Protein AF-A0A257QSC1-F1 (afdb_monomer_lite)

Sequence (100 aa):
MALDQHTVSVPTGAQPANTDRTTIGNLADLANLSGAAGVTVTTAVAMADLPAHYSVHVNPGQGCAVFVDGKTNAGFNVHLVPLTSALSIAAGTFDVTVVA

Foldseek 3Di:
DDDPDDDDDDDAPDDPPDPPDKDKDKDWFAKWDKFDQQDKTKDWDFDAQDDPDKDKDKFLVDPFDWDWAPDDNGTTMIITGHPHSRDIGHITGMMMMMMD

Structure (mmCIF, N/CA/C/O backbone):
data_AF-A0A257QSC1-F1
#
_entry.id   AF-A0A257QSC1-F1
#
loop_
_atom_site.group_PDB
_atom_site.id
_atom_site.type_symbol
_atom_site.label_atom_id
_atom_site.label_alt_id
_atom_site.label_comp_id
_atom_site.label_asym_id
_atom_site.label_entity_id
_atom_site.label_seq_id
_atom_site.pdbx_PDB_ins_code
_atom_site.Cartn_x
_atom_site.Cartn_y
_atom_site.Cartn_z
_atom_site.occupancy
_atom_site.B_iso_or_equiv
_atom_site.auth_seq_id
_atom_site.auth_comp_id
_atom_site.auth_asym_id
_atom_site.auth_atom_id
_atom_site.pdbx_PDB_model_num
ATOM 1 N N . MET A 1 1 ? 18.356 -18.177 6.914 1.00 41.53 1 MET A N 1
ATOM 2 C CA . MET A 1 1 ? 17.962 -17.665 8.246 1.00 41.53 1 MET A CA 1
ATOM 3 C C . MET A 1 1 ? 16.452 -17.791 8.332 1.00 41.53 1 MET A C 1
ATOM 5 O O . MET A 1 1 ? 15.805 -17.455 7.350 1.00 41.53 1 MET A O 1
ATOM 9 N N . ALA A 1 2 ? 15.910 -18.350 9.413 1.00 49.16 2 ALA A N 1
ATOM 10 C CA . ALA A 1 2 ? 14.463 -18.430 9.600 1.00 49.16 2 ALA A CA 1
ATOM 11 C C . ALA A 1 2 ? 13.968 -17.101 10.185 1.00 49.16 2 ALA A C 1
ATOM 13 O O . ALA A 1 2 ? 14.565 -16.601 11.138 1.00 49.16 2 ALA A O 1
ATOM 14 N N . LEU A 1 3 ? 12.935 -16.518 9.579 1.00 51.50 3 LEU A N 1
ATOM 15 C CA . LEU A 1 3 ? 12.249 -15.350 10.119 1.00 51.50 3 LEU A CA 1
ATOM 16 C C . LEU A 1 3 ? 11.348 -15.829 11.260 1.00 51.50 3 LEU A C 1
ATOM 18 O O . LEU A 1 3 ? 10.467 -16.655 11.033 1.00 51.50 3 LEU A O 1
ATOM 22 N N . ASP A 1 4 ? 11.582 -15.340 12.475 1.00 53.50 4 ASP A N 1
ATOM 23 C CA . ASP A 1 4 ? 10.627 -15.511 13.567 1.00 53.50 4 ASP A CA 1
ATOM 24 C C . ASP A 1 4 ? 9.476 -14.520 13.347 1.00 53.50 4 ASP A C 1
ATOM 26 O O . ASP A 1 4 ? 9.669 -13.304 13.414 1.00 53.50 4 ASP A O 1
ATOM 30 N N . GLN A 1 5 ? 8.300 -15.037 12.989 1.00 58.34 5 GLN A N 1
ATOM 31 C CA . GLN A 1 5 ? 7.119 -14.242 12.668 1.00 58.34 5 GLN A CA 1
ATOM 32 C C . GLN A 1 5 ? 6.063 -14.447 13.753 1.00 58.34 5 GLN A C 1
ATOM 34 O O . GLN A 1 5 ? 5.454 -15.509 13.858 1.00 58.34 5 GLN A O 1
ATOM 39 N N . HIS A 1 6 ? 5.822 -13.404 14.544 1.00 63.19 6 HIS A N 1
ATOM 40 C CA . HIS A 1 6 ? 4.732 -13.357 15.513 1.00 63.19 6 HIS A CA 1
ATOM 41 C C . HIS A 1 6 ? 3.585 -12.515 14.946 1.00 63.19 6 HIS A C 1
ATOM 43 O O . HIS A 1 6 ? 3.743 -11.320 14.701 1.00 63.19 6 HIS A O 1
ATOM 49 N N . THR A 1 7 ? 2.420 -13.129 14.734 1.00 60.16 7 THR A N 1
ATOM 50 C CA . THR A 1 7 ? 1.210 -12.437 14.268 1.00 60.16 7 THR A CA 1
ATOM 51 C C . THR A 1 7 ? 0.253 -12.208 15.430 1.00 60.16 7 THR A C 1
ATOM 53 O O . THR A 1 7 ? -0.159 -13.163 16.088 1.00 60.16 7 THR A O 1
ATOM 56 N N . VAL A 1 8 ? -0.145 -10.958 15.659 1.00 69.94 8 VAL A N 1
ATOM 57 C CA . VAL A 1 8 ? -1.212 -10.598 16.601 1.00 69.94 8 VAL A CA 1
ATOM 58 C C . VAL A 1 8 ? -2.444 -10.239 15.780 1.00 69.94 8 VAL A C 1
ATOM 60 O O . VAL A 1 8 ? -2.367 -9.385 14.902 1.00 69.94 8 VAL A O 1
ATOM 63 N N . SER A 1 9 ? -3.570 -10.901 16.042 1.00 70.06 9 SER A N 1
ATOM 64 C CA . SER A 1 9 ? -4.858 -10.550 15.440 1.00 70.06 9 SER A CA 1
ATOM 65 C C . SER A 1 9 ? -5.784 -10.006 16.516 1.00 70.06 9 SER A C 1
ATOM 67 O O . SER A 1 9 ? -5.816 -10.505 17.642 1.00 70.06 9 SER A O 1
ATOM 69 N N . VAL A 1 10 ? -6.513 -8.951 16.170 1.00 68.31 10 VAL A N 1
ATOM 70 C CA . VAL A 1 10 ? -7.505 -8.326 17.039 1.00 68.31 10 VAL A CA 1
ATOM 71 C C . VAL A 1 10 ? -8.863 -8.478 16.350 1.00 68.31 10 VAL A C 1
ATOM 73 O O . VAL A 1 10 ? -8.928 -8.292 15.133 1.00 68.31 10 VAL A O 1
ATOM 76 N N . PRO A 1 11 ? -9.939 -8.845 17.069 1.00 72.19 11 PRO A N 1
ATOM 77 C CA . PRO A 1 11 ? -11.264 -8.944 16.472 1.00 72.19 11 PRO A CA 1
ATOM 78 C C . PRO A 1 11 ? -11.693 -7.633 15.813 1.00 72.19 11 PRO A C 1
ATOM 80 O O . PRO A 1 11 ? -11.426 -6.546 16.329 1.00 72.19 11 PRO A O 1
ATOM 83 N N . THR A 1 12 ? -12.415 -7.742 14.703 1.00 65.44 12 THR A N 1
ATOM 84 C CA . THR A 1 12 ? -13.039 -6.605 14.030 1.00 65.44 12 THR A CA 1
ATOM 85 C C . THR A 1 12 ? -13.884 -5.785 15.009 1.00 65.44 12 THR A C 1
ATOM 87 O O . THR A 1 12 ? -14.694 -6.337 15.754 1.00 65.44 12 THR A O 1
ATOM 90 N N . GLY A 1 13 ? -13.682 -4.465 15.025 1.00 64.19 13 GLY A N 1
ATOM 91 C CA . GLY A 1 13 ? -14.396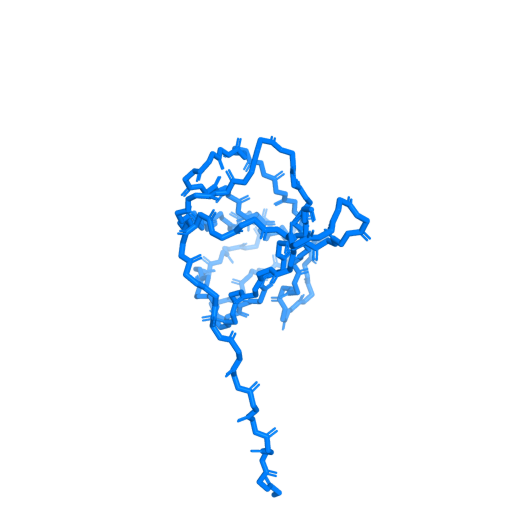 -3.543 15.914 1.00 64.19 13 GLY A CA 1
ATOM 92 C C . GLY A 1 13 ? -13.828 -3.430 17.332 1.00 64.19 13 GLY A C 1
ATOM 93 O O . GLY A 1 13 ? -14.324 -2.611 18.110 1.00 64.19 13 GLY A O 1
ATOM 94 N N . ALA A 1 14 ? -12.781 -4.188 17.675 1.00 65.19 14 ALA A N 1
ATOM 95 C CA . ALA A 1 14 ? -12.082 -4.004 18.938 1.00 65.19 14 ALA A CA 1
ATOM 96 C C . ALA A 1 14 ? -11.553 -2.572 19.050 1.00 65.19 14 ALA A C 1
ATOM 98 O O . ALA A 1 14 ? -10.830 -2.080 18.184 1.00 65.19 14 ALA A O 1
ATOM 99 N N . GLN A 1 15 ? -11.938 -1.910 20.133 1.00 65.81 15 GLN A N 1
ATOM 100 C CA . GLN A 1 15 ? -11.472 -0.570 20.436 1.00 65.81 15 GLN A CA 1
ATOM 101 C C . GLN A 1 15 ? -10.208 -0.655 21.291 1.00 65.81 15 GLN A C 1
ATOM 103 O O . GLN A 1 15 ? -10.078 -1.581 22.103 1.00 65.81 15 GLN A O 1
ATOM 108 N N . PRO A 1 16 ? -9.285 0.306 21.157 1.00 66.12 16 PRO A N 1
ATOM 109 C CA . PRO A 1 16 ? -8.188 0.429 22.096 1.00 66.12 16 PRO A CA 1
ATOM 110 C C . PRO A 1 16 ? -8.731 0.513 23.526 1.00 66.12 16 PRO A C 1
ATOM 112 O O . PRO A 1 16 ? -9.636 1.294 23.810 1.00 66.12 16 PRO A O 1
ATOM 115 N N . ALA A 1 17 ? -8.166 -0.281 24.440 1.00 67.69 17 ALA A N 1
ATOM 116 C CA . ALA A 1 17 ? -8.552 -0.239 25.853 1.00 67.69 17 ALA A CA 1
ATOM 117 C C . ALA A 1 17 ? -8.303 1.145 26.482 1.00 67.69 17 ALA A C 1
ATOM 119 O O . ALA A 1 17 ? -8.978 1.520 27.438 1.00 67.69 17 ALA A O 1
ATOM 120 N N . ASN A 1 18 ? -7.365 1.908 25.907 1.00 69.56 18 ASN A N 1
ATOM 121 C CA . ASN A 1 18 ? -7.041 3.270 26.299 1.00 69.56 18 ASN A CA 1
ATOM 122 C C . ASN A 1 18 ? -7.068 4.194 25.076 1.00 69.56 18 ASN A C 1
ATOM 124 O O . ASN A 1 18 ? -6.546 3.849 24.016 1.00 69.56 18 ASN A O 1
ATOM 128 N N . THR A 1 19 ? -7.600 5.401 25.254 1.00 62.38 19 THR A N 1
ATOM 129 C CA . THR A 1 19 ? -7.776 6.420 24.204 1.00 62.38 19 THR A CA 1
ATOM 130 C C . THR A 1 19 ? -6.458 6.989 23.649 1.00 62.38 19 THR A C 1
ATOM 132 O O . THR A 1 19 ? -6.471 7.693 22.648 1.00 62.38 19 THR A O 1
ATOM 135 N N . ASP A 1 20 ? -5.313 6.704 24.279 1.00 67.75 20 ASP A N 1
ATOM 136 C CA . ASP A 1 20 ? -3.974 7.173 23.884 1.00 67.75 20 ASP A CA 1
ATOM 137 C C . ASP A 1 20 ? -3.213 6.176 22.985 1.00 67.75 20 ASP A C 1
ATOM 139 O O . ASP A 1 20 ? -1.993 6.272 22.820 1.00 67.75 20 ASP A O 1
ATOM 143 N N . ARG A 1 21 ? -3.899 5.166 22.442 1.00 67.81 21 ARG A N 1
ATOM 144 C CA . ARG A 1 21 ? -3.294 4.097 21.639 1.00 67.81 21 ARG A CA 1
ATOM 145 C C . ARG A 1 21 ? -3.760 4.176 20.190 1.00 67.81 21 ARG A C 1
ATOM 147 O O . ARG A 1 21 ? -4.955 4.222 19.924 1.00 67.81 21 ARG A O 1
ATOM 154 N N . THR A 1 22 ? -2.795 4.143 19.273 1.00 70.00 22 THR A N 1
ATOM 155 C CA . THR A 1 22 ? -3.035 4.103 17.827 1.00 70.00 22 THR A CA 1
ATOM 156 C C . THR A 1 22 ? -3.267 2.669 17.357 1.00 70.00 22 THR A C 1
ATOM 158 O O . THR A 1 22 ? -2.623 1.732 17.837 1.00 70.00 22 THR A O 1
ATOM 161 N N . THR A 1 23 ? -4.164 2.508 16.392 1.00 75.12 23 THR A N 1
ATOM 162 C CA . THR A 1 23 ? -4.410 1.243 15.701 1.00 75.12 23 THR A CA 1
ATOM 163 C C . THR A 1 23 ? -3.532 1.171 14.459 1.00 75.12 23 THR A C 1
ATOM 165 O O . THR A 1 23 ? -3.544 2.089 13.640 1.00 75.12 23 THR A O 1
ATOM 168 N N . ILE A 1 24 ? -2.779 0.078 14.309 1.00 81.88 24 ILE A N 1
ATOM 169 C CA . ILE A 1 24 ? -1.924 -0.170 13.143 1.00 81.88 24 ILE A CA 1
ATOM 170 C C . ILE A 1 24 ? -2.393 -1.451 12.459 1.00 81.88 24 ILE A C 1
ATOM 172 O O . ILE A 1 24 ? -2.389 -2.519 13.068 1.00 81.88 24 ILE A O 1
ATOM 176 N N . GLY A 1 25 ? -2.782 -1.342 11.192 1.00 83.12 25 GLY A N 1
ATOM 177 C CA . GLY A 1 25 ? -3.065 -2.476 10.315 1.00 83.12 25 GLY A CA 1
ATOM 178 C C . GLY A 1 25 ? -2.010 -2.566 9.221 1.00 83.12 25 GLY A C 1
ATOM 179 O O . GLY A 1 25 ? -1.611 -1.537 8.685 1.00 83.12 25 GLY A O 1
ATOM 180 N N . ASN A 1 26 ? -1.564 -3.772 8.871 1.00 87.19 26 ASN A N 1
ATOM 181 C CA . ASN A 1 26 ? -0.620 -3.973 7.774 1.00 87.19 26 ASN A CA 1
ATOM 182 C C . ASN A 1 26 ? -1.155 -5.002 6.776 1.00 87.19 26 ASN A C 1
ATOM 184 O O . ASN A 1 26 ? -1.493 -6.119 7.164 1.00 87.19 26 ASN A O 1
ATOM 188 N N . LEU A 1 27 ? -1.199 -4.627 5.500 1.00 89.31 27 LEU A N 1
ATOM 189 C CA . LEU A 1 27 ? -1.401 -5.525 4.371 1.00 89.31 27 LEU A CA 1
ATOM 190 C C . LEU A 1 27 ? -0.061 -5.667 3.668 1.00 89.31 27 LEU A C 1
ATOM 192 O O . LEU A 1 27 ? 0.415 -4.718 3.051 1.00 89.31 27 LEU A O 1
ATOM 196 N N . ALA A 1 28 ? 0.542 -6.841 3.798 1.00 90.75 28 ALA A N 1
ATOM 197 C CA . ALA A 1 28 ? 1.759 -7.175 3.078 1.00 90.75 28 ALA A CA 1
ATOM 198 C C . ALA A 1 28 ? 1.428 -7.813 1.725 1.00 90.75 28 ALA A C 1
ATOM 200 O O . ALA A 1 28 ? 0.362 -8.414 1.563 1.00 90.75 28 ALA A O 1
ATOM 201 N N . ASP A 1 29 ? 2.368 -7.708 0.791 1.00 92.06 29 ASP A N 1
ATOM 202 C CA . ASP A 1 29 ? 2.362 -8.430 -0.482 1.00 92.06 29 ASP A CA 1
ATOM 203 C C . ASP A 1 29 ? 1.116 -8.190 -1.364 1.00 92.06 29 ASP A C 1
ATOM 205 O O . ASP A 1 29 ? 0.633 -9.089 -2.061 1.00 92.06 29 ASP A O 1
ATOM 209 N N . LEU A 1 30 ? 0.581 -6.964 -1.377 1.00 93.19 30 LEU A N 1
ATOM 210 C CA . LEU A 1 30 ? -0.562 -6.625 -2.221 1.00 93.19 30 LEU A CA 1
ATOM 211 C C . LEU A 1 30 ? -0.131 -6.523 -3.687 1.00 93.19 30 LEU A C 1
ATOM 213 O O . LEU A 1 30 ? 0.736 -5.724 -4.035 1.00 93.19 30 LEU A O 1
ATOM 217 N N . ALA A 1 31 ? -0.744 -7.322 -4.558 1.00 94.31 31 ALA A N 1
ATOM 218 C CA . ALA A 1 31 ? -0.378 -7.364 -5.968 1.00 94.31 31 ALA A CA 1
ATOM 219 C C . ALA A 1 31 ? -0.753 -6.068 -6.710 1.00 94.31 31 ALA A C 1
ATOM 221 O O . ALA A 1 31 ? -1.893 -5.608 -6.626 1.00 94.31 31 ALA A O 1
ATOM 222 N N . ASN A 1 32 ? 0.176 -5.527 -7.504 1.00 94.38 32 ASN A N 1
ATOM 223 C CA . ASN A 1 32 ? -0.095 -4.443 -8.451 1.00 94.38 32 ASN A CA 1
ATOM 224 C C . ASN A 1 32 ? -0.014 -4.919 -9.906 1.00 94.38 32 ASN A C 1
ATOM 226 O O . ASN A 1 32 ? 0.744 -5.823 -10.261 1.00 94.38 32 ASN A O 1
ATOM 230 N N . LEU A 1 33 ? -0.760 -4.239 -10.777 1.00 93.06 33 LEU A N 1
ATOM 231 C CA . LEU A 1 33 ? -0.651 -4.421 -12.223 1.00 93.06 33 LEU 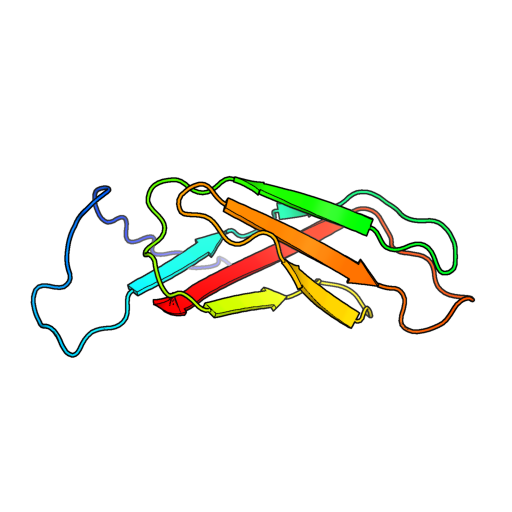A CA 1
ATOM 232 C C . LEU A 1 33 ? 0.632 -3.772 -12.769 1.00 93.06 33 LEU A C 1
ATOM 234 O O . LEU A 1 33 ? 1.225 -2.892 -12.144 1.00 93.06 33 LEU A O 1
ATOM 238 N N . SER A 1 34 ? 1.041 -4.172 -13.970 1.00 94.19 34 SER A N 1
ATOM 239 C CA . SER A 1 34 ? 2.062 -3.452 -14.735 1.00 94.19 34 SER A CA 1
ATOM 240 C C . SER A 1 34 ? 1.462 -2.242 -15.456 1.00 94.19 34 SER A C 1
ATOM 242 O O . SER A 1 34 ? 0.354 -2.331 -15.986 1.00 94.19 34 SER A O 1
ATOM 244 N N . GLY A 1 35 ? 2.220 -1.152 -15.556 1.00 93.94 35 GLY A N 1
ATOM 245 C CA . GLY A 1 35 ? 1.865 0.054 -16.307 1.00 93.94 35 GLY A CA 1
ATOM 246 C C . GLY A 1 35 ? 2.910 0.379 -17.371 1.00 93.94 35 GLY A C 1
ATOM 247 O O . GLY A 1 35 ? 4.104 0.189 -17.148 1.00 93.94 35 GLY A O 1
ATOM 248 N N . ALA A 1 36 ? 2.472 0.877 -18.529 1.00 94.12 36 ALA A N 1
ATOM 249 C CA . ALA A 1 36 ? 3.375 1.353 -19.578 1.00 94.12 36 ALA A CA 1
ATOM 250 C C . ALA A 1 36 ? 4.143 2.621 -19.143 1.00 94.12 36 ALA A C 1
ATOM 252 O O . ALA A 1 36 ? 3.909 3.178 -18.070 1.00 94.12 36 ALA A O 1
ATOM 253 N N . ALA A 1 37 ? 5.075 3.082 -19.980 1.00 94.69 37 ALA A N 1
ATOM 254 C CA . ALA A 1 37 ? 5.901 4.246 -19.671 1.00 94.69 37 ALA A CA 1
ATOM 255 C C . ALA A 1 37 ? 5.045 5.501 -19.397 1.00 94.69 37 ALA A C 1
ATOM 257 O O . ALA A 1 37 ? 4.191 5.863 -20.207 1.00 94.69 37 ALA A O 1
ATOM 258 N N . GLY A 1 38 ? 5.247 6.130 -18.236 1.00 93.00 38 GLY A N 1
ATOM 259 C CA . GLY A 1 38 ? 4.484 7.304 -17.796 1.00 93.00 38 GLY A CA 1
ATOM 260 C C . GLY A 1 38 ? 3.030 7.035 -17.390 1.00 93.00 38 GLY A C 1
ATOM 261 O O . GLY A 1 38 ? 2.305 7.985 -17.101 1.00 93.00 38 GLY A O 1
ATOM 262 N N . VAL A 1 39 ? 2.590 5.774 -17.354 1.00 95.75 39 VAL A N 1
ATOM 263 C CA . VAL A 1 39 ? 1.218 5.405 -16.985 1.00 95.75 39 VAL A CA 1
ATOM 264 C C . VAL A 1 39 ? 1.142 5.056 -15.502 1.00 95.75 39 VAL A C 1
ATOM 266 O O . VAL A 1 39 ? 1.852 4.174 -15.021 1.00 95.75 39 VAL A O 1
ATOM 269 N N . THR A 1 40 ? 0.241 5.730 -14.790 1.00 95.62 40 THR A N 1
ATOM 270 C CA . THR A 1 40 ? -0.094 5.420 -13.397 1.00 95.62 40 THR A CA 1
ATOM 271 C C . THR A 1 40 ? -0.821 4.085 -13.297 1.00 95.62 40 THR A C 1
ATOM 273 O O . THR A 1 40 ? -1.767 3.826 -14.041 1.00 95.62 40 THR A O 1
ATOM 276 N N . VAL A 1 41 ? -0.416 3.260 -12.335 1.00 96.19 41 VAL A N 1
ATOM 277 C CA . VAL A 1 41 ? -1.122 2.029 -11.971 1.00 96.19 41 VAL A CA 1
ATOM 278 C C . VAL A 1 41 ? -1.960 2.283 -10.729 1.00 96.19 41 VAL A C 1
ATOM 280 O O . VAL A 1 41 ? -1.422 2.621 -9.677 1.00 96.19 41 VAL A O 1
ATOM 283 N N . THR A 1 42 ? -3.268 2.070 -10.835 1.00 96.69 42 THR A N 1
ATOM 284 C CA . THR A 1 42 ? -4.198 2.167 -9.706 1.00 96.69 42 THR A CA 1
ATOM 285 C C . THR A 1 42 ? -4.575 0.775 -9.219 1.00 96.69 42 THR A C 1
ATOM 287 O O . THR A 1 42 ? -5.023 -0.061 -10.002 1.00 96.69 42 THR A O 1
ATOM 290 N N . THR A 1 43 ? -4.429 0.541 -7.917 1.00 96.06 43 THR A N 1
ATOM 291 C CA . THR A 1 43 ? -4.849 -0.693 -7.246 1.00 96.06 43 THR A CA 1
ATOM 292 C C . THR A 1 43 ? -5.883 -0.349 -6.181 1.00 96.06 43 THR A C 1
ATOM 294 O O . THR A 1 43 ? -5.602 0.434 -5.272 1.00 96.06 43 THR A O 1
ATOM 297 N N . ALA A 1 44 ? -7.083 -0.919 -6.297 1.00 95.19 44 ALA A N 1
ATOM 298 C CA . ALA A 1 44 ? -8.113 -0.795 -5.273 1.00 95.19 44 ALA A CA 1
ATOM 299 C C . ALA A 1 44 ? -7.774 -1.717 -4.095 1.00 95.19 44 ALA A C 1
ATOM 301 O O . ALA A 1 44 ? -7.613 -2.925 -4.269 1.00 95.19 44 ALA A O 1
ATOM 302 N N . VAL A 1 45 ? -7.666 -1.143 -2.899 1.00 94.19 45 VAL A N 1
ATOM 303 C CA . VAL A 1 45 ? -7.356 -1.862 -1.664 1.00 94.19 45 VAL A CA 1
ATOM 304 C C . VAL A 1 45 ? -8.635 -2.006 -0.857 1.00 94.19 45 VAL A C 1
ATOM 306 O O . VAL A 1 45 ? -9.190 -1.013 -0.387 1.00 94.19 45 VAL A O 1
ATOM 309 N N . ALA A 1 46 ? -9.103 -3.242 -0.696 1.00 91.38 46 ALA A N 1
ATOM 310 C CA . ALA A 1 46 ? -10.270 -3.550 0.120 1.00 91.38 46 ALA A CA 1
ATOM 311 C C . ALA A 1 46 ? -9.848 -3.841 1.567 1.00 91.38 46 ALA A C 1
ATOM 313 O O . ALA A 1 46 ? -9.024 -4.721 1.813 1.00 91.38 46 ALA A O 1
ATOM 314 N N . MET A 1 47 ? -10.435 -3.121 2.522 1.00 84.56 47 MET A N 1
ATOM 315 C CA . MET A 1 47 ? -10.259 -3.349 3.958 1.00 84.56 47 MET A CA 1
ATOM 316 C C . MET A 1 47 ? -11.583 -3.088 4.669 1.00 84.56 47 MET A C 1
ATOM 318 O O . MET A 1 47 ? -12.198 -2.052 4.450 1.00 84.56 47 MET A O 1
ATOM 322 N N . ALA A 1 48 ? -12.025 -4.006 5.522 1.00 80.00 48 ALA A N 1
ATOM 323 C CA . ALA A 1 48 ? -13.250 -3.811 6.289 1.00 80.00 48 ALA A CA 1
ATOM 324 C C . ALA A 1 48 ? -12.991 -2.963 7.545 1.00 80.00 48 ALA A C 1
ATOM 326 O O . ALA A 1 48 ? -11.927 -3.062 8.157 1.00 80.00 48 ALA A O 1
ATOM 327 N N . ASP A 1 49 ? -13.992 -2.166 7.923 1.00 82.00 49 ASP A N 1
ATOM 328 C CA . ASP A 1 49 ? -14.076 -1.473 9.214 1.00 82.00 49 ASP A CA 1
ATOM 329 C C . ASP A 1 49 ? -12.950 -0.465 9.484 1.00 82.00 49 ASP A C 1
ATOM 331 O O . ASP A 1 49 ? -12.498 -0.288 10.618 1.00 82.00 49 ASP A O 1
ATOM 335 N N . LEU A 1 50 ? -12.514 0.244 8.437 1.00 84.69 50 LEU A N 1
ATOM 336 C CA . LEU A 1 50 ? -11.578 1.351 8.599 1.00 84.69 50 LEU A CA 1
ATOM 337 C C . LEU A 1 50 ? -12.240 2.524 9.352 1.00 84.69 50 LEU A C 1
ATOM 339 O O . LEU A 1 50 ? -13.376 2.897 9.033 1.00 84.69 50 LEU A O 1
ATOM 343 N N . PRO A 1 51 ? -11.540 3.149 10.320 1.00 83.00 51 PRO A N 1
ATOM 344 C CA . PRO A 1 51 ? -12.027 4.342 11.010 1.00 83.00 51 PRO A CA 1
ATOM 345 C C . PRO A 1 51 ? -12.303 5.512 10.057 1.00 83.00 51 PRO A C 1
ATOM 347 O O . PRO A 1 51 ? -11.776 5.573 8.951 1.00 83.00 51 PRO A O 1
ATOM 350 N N . ALA A 1 52 ? -13.081 6.502 10.503 1.00 83.25 52 ALA A N 1
ATOM 351 C CA . ALA A 1 52 ? -13.378 7.691 9.694 1.00 83.25 52 ALA A CA 1
ATOM 352 C C . ALA A 1 52 ? -12.129 8.545 9.385 1.00 83.25 52 ALA A C 1
ATOM 354 O O . ALA A 1 52 ? -12.069 9.219 8.356 1.00 83.25 52 ALA A O 1
ATOM 355 N N . HIS A 1 53 ? -11.125 8.508 10.264 1.00 85.69 53 HIS A N 1
ATOM 356 C CA . HIS A 1 53 ? -9.867 9.227 10.108 1.00 85.69 53 HIS A CA 1
ATOM 357 C C . HIS A 1 53 ? -8.705 8.248 10.220 1.00 85.69 53 HIS A C 1
ATOM 359 O O . HIS A 1 53 ? -8.490 7.657 11.271 1.00 85.69 53 HIS A O 1
ATOM 365 N N . TYR A 1 54 ? -7.965 8.080 9.125 1.00 88.56 54 TYR A N 1
ATOM 366 C CA . TYR A 1 54 ? -6.786 7.225 9.082 1.00 88.56 54 TYR A CA 1
ATOM 367 C C . TYR A 1 54 ? -5.769 7.725 8.057 1.00 88.56 54 TYR A C 1
ATOM 369 O O . TYR A 1 54 ? -6.086 8.321 7.013 1.00 88.56 54 TYR A O 1
ATOM 377 N N . SER A 1 55 ? -4.508 7.440 8.344 1.00 91.25 55 SER A N 1
ATOM 378 C CA . SER A 1 55 ? -3.395 7.622 7.425 1.00 91.25 55 SER A CA 1
ATOM 379 C C . SER A 1 55 ? -3.025 6.292 6.773 1.00 91.25 55 SER A C 1
ATOM 381 O O . SER A 1 55 ? -3.272 5.222 7.324 1.00 91.25 55 SER A O 1
ATOM 383 N N . VAL A 1 56 ? -2.496 6.372 5.554 1.00 94.38 56 VAL A N 1
ATOM 384 C CA . VAL A 1 56 ? -2.064 5.212 4.772 1.00 94.38 56 VAL A CA 1
ATOM 385 C C . VAL A 1 56 ? -0.621 5.467 4.388 1.00 94.38 56 VAL A C 1
ATOM 387 O O . VAL A 1 56 ? -0.322 6.487 3.767 1.00 94.38 56 VAL A O 1
ATOM 390 N N . HIS A 1 57 ? 0.257 4.560 4.782 1.00 94.69 57 HIS A N 1
ATOM 391 C CA . HIS A 1 57 ? 1.643 4.518 4.367 1.00 94.69 57 HIS A CA 1
ATOM 392 C C . HIS A 1 57 ? 1.810 3.363 3.385 1.00 94.69 57 HIS A C 1
ATOM 394 O O . HIS A 1 57 ? 1.314 2.268 3.633 1.00 94.69 57 HIS A O 1
ATOM 400 N N . VAL A 1 58 ? 2.476 3.614 2.263 1.00 95.81 58 VAL A N 1
ATOM 401 C CA . VAL A 1 58 ? 2.670 2.616 1.211 1.00 95.81 58 VAL A CA 1
ATOM 402 C C . VAL A 1 58 ? 4.159 2.443 0.979 1.00 95.81 58 VAL A C 1
ATOM 404 O O . VAL A 1 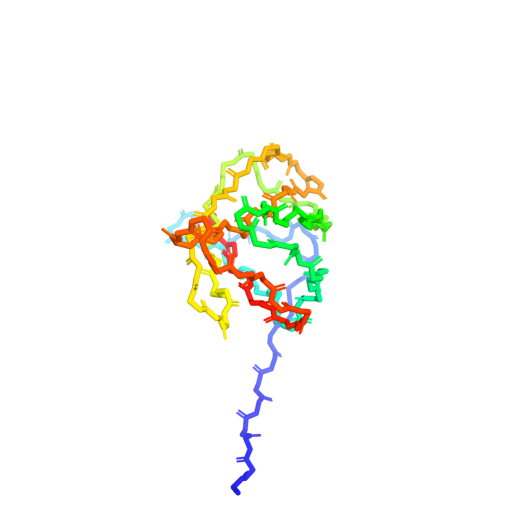58 ? 4.857 3.420 0.709 1.00 95.81 58 VAL A O 1
ATOM 407 N N . ASN A 1 59 ? 4.623 1.200 1.041 1.00 96.25 59 ASN A N 1
ATOM 408 C CA . ASN A 1 59 ? 5.938 0.811 0.565 1.00 96.25 59 ASN A CA 1
ATOM 409 C C . ASN A 1 59 ? 5.782 0.220 -0.845 1.00 96.25 59 ASN A C 1
ATOM 411 O O . ASN A 1 59 ? 5.351 -0.926 -0.965 1.00 96.25 59 ASN A O 1
ATOM 415 N N . PRO A 1 60 ? 6.108 0.965 -1.916 1.00 93.56 60 PRO A N 1
ATOM 416 C CA . PRO A 1 60 ? 5.830 0.530 -3.283 1.00 93.56 60 PRO A CA 1
ATOM 417 C C . PRO A 1 60 ? 6.676 -0.654 -3.767 1.00 93.56 60 PRO A C 1
ATOM 419 O O . PRO A 1 60 ? 6.411 -1.159 -4.855 1.00 93.56 60 PRO A O 1
ATOM 422 N N . GLY A 1 61 ? 7.742 -1.033 -3.049 1.00 91.75 61 GLY A N 1
ATOM 423 C CA . GLY A 1 61 ? 8.660 -2.103 -3.466 1.00 91.75 61 GLY A CA 1
ATOM 424 C C . GLY A 1 61 ? 9.479 -1.799 -4.734 1.00 91.75 61 GLY A C 1
ATOM 425 O O . GLY A 1 61 ? 10.311 -2.603 -5.145 1.00 91.75 61 GLY A O 1
ATOM 426 N N . GLN A 1 62 ? 9.274 -0.632 -5.351 1.00 92.44 62 GLN A N 1
ATOM 427 C CA . GLN A 1 62 ? 9.934 -0.182 -6.575 1.00 92.44 62 GLN A CA 1
ATOM 428 C C . GLN A 1 62 ? 10.067 1.348 -6.600 1.00 92.44 62 GLN A C 1
ATOM 430 O O . GLN A 1 62 ? 9.442 2.060 -5.815 1.00 92.44 62 GLN A O 1
ATOM 435 N N . GLY A 1 63 ? 10.888 1.869 -7.513 1.00 93.06 63 GLY A N 1
ATOM 436 C CA . GLY A 1 63 ? 11.092 3.309 -7.675 1.00 93.06 63 GLY A CA 1
ATOM 437 C C . GLY A 1 63 ? 9.913 4.001 -8.363 1.00 93.06 63 GLY A C 1
ATOM 438 O O . GLY A 1 63 ? 9.932 4.186 -9.578 1.00 93.06 63 GLY A O 1
ATOM 439 N N . CYS A 1 64 ? 8.907 4.414 -7.596 1.00 95.06 64 CYS A N 1
ATOM 440 C CA . CYS A 1 64 ? 7.765 5.196 -8.070 1.00 95.06 64 CYS A CA 1
ATOM 441 C C . CYS A 1 64 ? 7.319 6.222 -7.016 1.00 95.06 64 CYS A C 1
ATOM 443 O O . CYS A 1 64 ? 7.678 6.130 -5.842 1.00 95.06 64 CYS A O 1
ATOM 445 N N . ALA A 1 65 ? 6.556 7.227 -7.441 1.00 95.94 65 ALA A N 1
ATOM 446 C CA . ALA A 1 65 ? 5.814 8.079 -6.522 1.00 95.94 65 ALA A CA 1
ATOM 447 C C . ALA A 1 65 ? 4.483 7.403 -6.175 1.00 95.94 65 ALA A C 1
ATOM 449 O O . ALA A 1 65 ? 3.909 6.695 -7.005 1.00 95.94 65 ALA A O 1
ATOM 450 N N . VAL A 1 66 ? 3.981 7.635 -4.963 1.00 96.31 66 VAL A N 1
ATOM 451 C CA . VAL A 1 66 ? 2.731 7.032 -4.495 1.00 96.31 66 VAL A CA 1
ATOM 452 C C . VAL A 1 66 ? 1.782 8.099 -3.979 1.00 96.31 66 VAL A C 1
ATOM 454 O O . VAL A 1 66 ? 2.191 8.988 -3.232 1.00 96.31 66 VAL A O 1
ATOM 457 N N . PHE A 1 67 ? 0.505 7.985 -4.336 1.00 95.69 67 PHE A N 1
ATOM 458 C CA . PHE A 1 67 ? -0.563 8.735 -3.684 1.00 95.69 67 PHE A CA 1
ATOM 459 C C . PHE A 1 67 ? -1.786 7.851 -3.425 1.00 95.69 67 PHE A C 1
ATOM 461 O O . PHE A 1 67 ? -1.979 6.820 -4.070 1.00 95.69 67 PHE A O 1
ATOM 468 N N . VAL A 1 68 ? -2.595 8.249 -2.442 1.00 96.69 68 VAL A N 1
ATOM 469 C CA . VAL A 1 68 ? -3.776 7.507 -1.988 1.00 96.69 68 VAL A CA 1
ATOM 470 C C . VAL A 1 68 ? -4.995 8.415 -2.056 1.00 96.69 68 VAL A C 1
ATOM 472 O O . VAL A 1 68 ? -4.955 9.530 -1.536 1.00 96.69 68 VAL A O 1
ATOM 475 N N . ASP A 1 69 ? -6.080 7.929 -2.651 1.00 96.25 69 ASP A N 1
ATOM 476 C CA . ASP A 1 69 ? -7.365 8.628 -2.713 1.00 96.25 69 ASP A CA 1
ATOM 477 C C . ASP A 1 69 ? -8.543 7.694 -2.399 1.00 96.25 69 ASP A C 1
ATOM 479 O O . ASP A 1 69 ? -8.357 6.537 -2.011 1.00 96.25 69 ASP A O 1
ATOM 483 N N . GLY A 1 70 ? -9.767 8.224 -2.500 1.00 94.19 70 GLY A N 1
ATOM 484 C CA . GLY A 1 70 ? -10.981 7.419 -2.360 1.00 94.19 70 GLY A CA 1
ATOM 485 C C . GLY A 1 70 ? -11.111 6.735 -0.998 1.00 94.19 70 GLY A C 1
ATOM 486 O O . GLY A 1 70 ? -11.649 5.637 -0.921 1.00 94.19 70 GLY A O 1
ATOM 487 N N . LYS A 1 71 ? -10.581 7.354 0.065 1.00 94.25 71 LYS A N 1
ATOM 488 C CA . LYS A 1 71 ? -10.611 6.798 1.421 1.00 94.25 71 LYS A CA 1
ATOM 489 C C . LYS A 1 71 ? -12.045 6.659 1.925 1.00 94.25 71 LYS A C 1
ATOM 491 O O . LYS A 1 71 ? -12.771 7.645 2.027 1.00 94.25 71 LYS A O 1
ATOM 496 N N . THR A 1 72 ? -12.424 5.434 2.263 1.00 93.12 72 THR A N 1
ATOM 497 C CA . THR A 1 72 ? -13.724 5.056 2.822 1.00 93.12 72 THR A CA 1
ATOM 498 C C . THR A 1 72 ? -13.525 4.069 3.971 1.00 93.12 72 THR A C 1
ATOM 500 O O . THR A 1 72 ? -12.429 3.555 4.182 1.00 93.12 72 THR A O 1
ATOM 503 N N . ASN A 1 73 ? -14.600 3.742 4.688 1.00 88.62 73 ASN A N 1
ATOM 504 C CA . ASN A 1 73 ? -14.571 2.687 5.704 1.00 88.62 73 ASN A CA 1
ATOM 505 C C . ASN A 1 73 ? -14.324 1.274 5.126 1.00 88.62 73 ASN A C 1
ATOM 507 O O . ASN A 1 73 ? -14.054 0.353 5.891 1.00 88.62 73 ASN A O 1
ATOM 511 N N . ALA A 1 74 ? -14.440 1.104 3.804 1.00 90.12 74 ALA A N 1
ATOM 512 C CA . ALA A 1 74 ? -14.319 -0.175 3.104 1.00 90.12 74 ALA A CA 1
ATOM 513 C C . ALA A 1 74 ? -13.014 -0.311 2.296 1.00 90.12 74 ALA A C 1
ATOM 515 O O . ALA A 1 74 ? -12.760 -1.355 1.686 1.00 90.12 74 ALA A O 1
ATOM 516 N N . GLY A 1 75 ? -12.190 0.738 2.254 1.00 92.00 75 GLY A N 1
ATOM 517 C CA . GLY A 1 75 ? -10.967 0.728 1.466 1.00 92.00 75 GLY A CA 1
ATOM 518 C C . GLY A 1 75 ? -10.573 2.082 0.899 1.00 92.00 75 GLY A C 1
ATOM 519 O O . GLY A 1 75 ? -11.080 3.133 1.293 1.00 92.00 75 GLY A O 1
ATOM 520 N N . PHE A 1 76 ? -9.617 2.039 -0.018 1.00 95.75 76 PHE A N 1
ATOM 521 C CA . PHE A 1 76 ? -9.009 3.195 -0.675 1.00 95.75 76 PHE A CA 1
ATOM 522 C C . PHE A 1 76 ? -8.308 2.744 -1.959 1.00 95.75 76 PHE A C 1
ATOM 524 O O . PHE A 1 76 ? -8.100 1.548 -2.165 1.00 95.75 76 PHE A O 1
ATOM 531 N N . ASN A 1 77 ? -7.895 3.684 -2.809 1.00 97.00 77 ASN A N 1
ATOM 532 C CA . ASN A 1 77 ? -7.052 3.358 -3.959 1.00 97.00 77 ASN A CA 1
ATOM 533 C C . ASN A 1 77 ? -5.611 3.780 -3.705 1.00 97.00 77 ASN A C 1
ATOM 535 O O . ASN A 1 77 ? -5.351 4.873 -3.201 1.00 97.00 77 ASN A O 1
ATOM 539 N N . VAL A 1 78 ? -4.677 2.924 -4.108 1.00 97.12 78 VAL A N 1
ATOM 540 C CA . VAL A 1 78 ? -3.247 3.227 -4.156 1.00 97.12 78 VAL A CA 1
ATOM 541 C C . VAL A 1 78 ? -2.847 3.439 -5.605 1.00 97.12 78 VAL A C 1
ATOM 543 O O . VAL A 1 78 ? -3.125 2.602 -6.465 1.00 9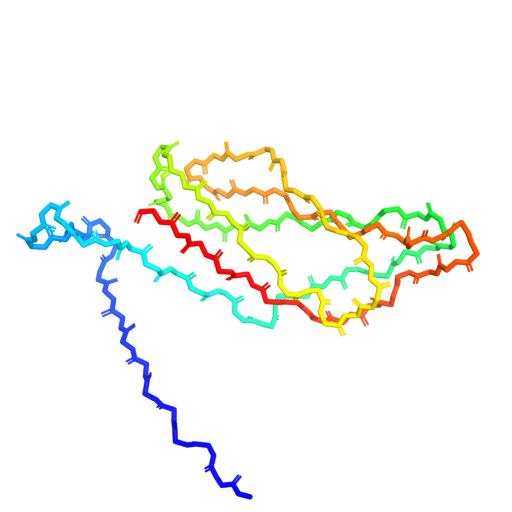7.12 78 VAL A O 1
ATOM 546 N N . HIS A 1 79 ? -2.170 4.550 -5.866 1.00 96.94 79 HIS A N 1
ATOM 547 C CA . HIS A 1 79 ? -1.691 4.918 -7.190 1.00 96.94 79 HIS A CA 1
ATOM 548 C C . HIS A 1 79 ? -0.170 4.897 -7.213 1.00 96.94 79 HIS A C 1
ATOM 550 O O . HIS A 1 79 ? 0.466 5.656 -6.486 1.00 96.94 79 HIS A O 1
ATOM 556 N N . LEU A 1 80 ? 0.404 4.046 -8.060 1.00 96.81 80 LEU A N 1
ATOM 557 C CA . LEU A 1 80 ? 1.838 3.978 -8.324 1.00 96.81 80 LEU A CA 1
ATOM 558 C C . LEU A 1 80 ? 2.133 4.759 -9.605 1.00 96.81 80 LEU A C 1
ATOM 560 O O . LEU A 1 80 ? 1.699 4.376 -10.692 1.00 96.81 80 LEU A O 1
ATOM 564 N N . VAL A 1 81 ? 2.862 5.863 -9.476 1.00 96.50 81 VAL A N 1
ATOM 565 C CA . VAL A 1 81 ? 3.160 6.794 -10.568 1.00 96.50 81 VAL A CA 1
ATOM 566 C C . VAL A 1 81 ? 4.639 6.688 -10.933 1.00 96.50 81 VAL A C 1
ATOM 568 O O . VAL A 1 81 ? 5.490 6.888 -10.060 1.00 96.50 81 VAL A O 1
ATOM 571 N N . PRO A 1 82 ? 4.993 6.414 -12.199 1.00 95.88 82 PRO A N 1
ATOM 572 C CA . P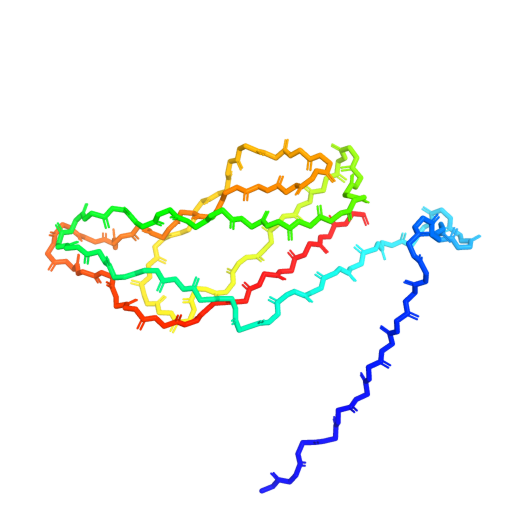RO A 1 82 ? 6.379 6.493 -12.641 1.00 95.88 82 PRO A CA 1
ATOM 573 C C . PRO A 1 82 ? 7.016 7.841 -12.291 1.00 95.88 82 PRO A C 1
ATOM 575 O O . PRO A 1 82 ? 6.414 8.891 -12.504 1.00 95.88 82 PRO A O 1
ATOM 578 N N . LEU A 1 83 ? 8.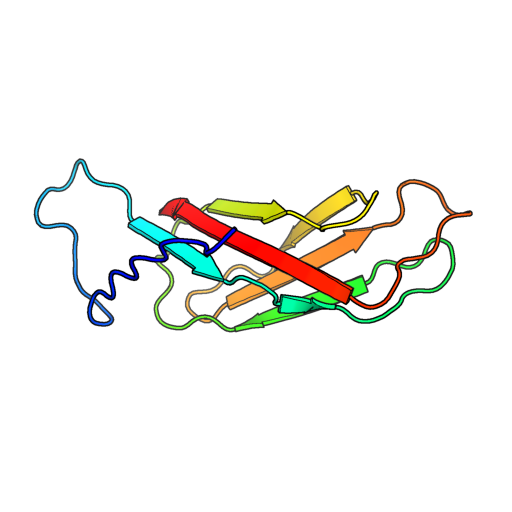257 7.828 -11.795 1.00 94.81 83 LEU A N 1
ATOM 579 C CA . LEU A 1 83 ? 8.971 9.069 -11.453 1.00 94.81 83 LEU A CA 1
ATOM 580 C C . LEU A 1 83 ? 9.241 9.952 -12.681 1.00 94.81 83 LEU A C 1
ATOM 582 O O . LEU A 1 83 ? 9.399 11.163 -12.557 1.00 94.81 83 LEU A O 1
ATOM 586 N N . THR A 1 84 ? 9.312 9.344 -13.866 1.00 93.56 84 THR A N 1
ATOM 587 C CA . THR A 1 84 ? 9.457 10.035 -15.149 1.00 93.56 84 THR A CA 1
ATOM 588 C C . THR A 1 84 ? 8.600 9.347 -16.209 1.00 93.56 84 THR A C 1
ATOM 590 O O . THR A 1 84 ? 8.268 8.168 -16.083 1.00 93.56 84 THR A O 1
ATOM 593 N N . SER A 1 85 ? 8.288 10.051 -17.297 1.00 91.94 85 SER A N 1
ATOM 594 C CA . SER A 1 85 ? 7.512 9.499 -18.417 1.00 91.94 85 SER A CA 1
ATOM 595 C C . SER A 1 85 ? 8.225 8.385 -19.192 1.00 91.94 85 SER A C 1
ATOM 597 O O . SER A 1 85 ? 7.584 7.692 -19.974 1.00 91.94 85 SER A O 1
ATOM 599 N N . ALA A 1 86 ? 9.532 8.195 -18.983 1.00 92.50 86 ALA A N 1
ATOM 600 C CA . ALA A 1 86 ? 10.307 7.122 -19.603 1.00 92.50 86 ALA A CA 1
ATOM 601 C C . ALA A 1 86 ? 10.254 5.807 -18.806 1.00 92.50 86 ALA A C 1
ATOM 603 O O . ALA A 1 86 ? 10.582 4.750 -19.343 1.00 92.50 86 ALA A O 1
ATOM 604 N N . LEU A 1 87 ? 9.865 5.863 -17.529 1.00 94.00 87 LEU A N 1
ATOM 605 C CA . LEU A 1 87 ? 9.808 4.697 -16.656 1.00 94.00 87 LEU A CA 1
ATOM 606 C C . LEU A 1 87 ? 8.424 4.050 -16.709 1.00 94.00 87 LEU A C 1
ATOM 608 O O . LEU A 1 87 ? 7.402 4.730 -16.779 1.00 94.00 87 LEU A O 1
ATOM 612 N N . SER A 1 88 ? 8.415 2.722 -16.671 1.00 94.81 88 SER A N 1
ATOM 613 C CA . SER A 1 88 ? 7.217 1.889 -16.546 1.00 94.81 88 SER A CA 1
ATOM 614 C C . SER A 1 88 ? 7.085 1.369 -15.115 1.00 94.81 88 SER A C 1
ATOM 616 O O . SER A 1 88 ? 8.050 1.400 -14.349 1.00 94.81 88 SER A O 1
ATOM 618 N N . ILE A 1 89 ? 5.893 0.891 -14.759 1.00 96.31 89 ILE A N 1
ATOM 619 C CA . ILE A 1 89 ? 5.648 0.186 -13.496 1.00 96.31 89 ILE A CA 1
ATOM 620 C C . ILE A 1 89 ? 5.636 -1.311 -13.784 1.00 96.31 89 ILE A C 1
ATOM 622 O O . ILE A 1 89 ? 4.862 -1.778 -14.624 1.00 96.31 89 ILE A O 1
ATOM 626 N N . ALA A 1 90 ? 6.473 -2.072 -13.083 1.00 94.56 90 ALA A N 1
ATOM 627 C CA . ALA A 1 90 ? 6.458 -3.524 -13.186 1.00 94.56 90 ALA A CA 1
ATOM 628 C C . ALA A 1 90 ? 5.310 -4.110 -12.352 1.00 94.56 90 ALA A C 1
ATOM 630 O O . ALA A 1 90 ? 4.943 -3.562 -11.309 1.00 94.56 90 ALA A O 1
ATOM 631 N N . ALA A 1 91 ? 4.758 -5.239 -12.804 1.00 93.81 91 ALA A N 1
ATOM 632 C CA . ALA A 1 91 ? 3.885 -6.046 -11.959 1.00 93.81 91 ALA A CA 1
ATOM 633 C C . ALA A 1 91 ? 4.709 -6.652 -10.813 1.00 93.81 91 ALA A C 1
ATOM 635 O O . ALA A 1 91 ? 5.840 -7.093 -11.027 1.00 93.81 91 ALA A O 1
ATOM 636 N N . GLY A 1 92 ? 4.141 -6.672 -9.615 1.00 93.56 92 GLY A N 1
ATOM 637 C CA . GLY A 1 92 ? 4.826 -7.109 -8.407 1.00 93.56 92 GLY A CA 1
ATOM 638 C C . GLY A 1 92 ? 3.905 -7.025 -7.200 1.00 93.56 92 GLY A C 1
ATOM 639 O O . GLY A 1 92 ? 2.690 -7.196 -7.329 1.00 93.56 92 GLY A O 1
ATOM 640 N N . THR A 1 93 ? 4.495 -6.765 -6.037 1.00 95.44 93 THR A N 1
ATOM 641 C CA . THR A 1 93 ? 3.767 -6.544 -4.791 1.00 95.44 93 THR A CA 1
ATOM 642 C C . THR A 1 93 ? 4.230 -5.268 -4.096 1.00 95.44 93 THR A C 1
ATOM 644 O O . THR A 1 93 ? 5.347 -4.793 -4.307 1.00 95.44 93 THR A O 1
ATOM 647 N N . PHE A 1 94 ? 3.351 -4.702 -3.275 1.00 95.31 94 PHE A N 1
ATOM 648 C CA . PHE A 1 94 ? 3.637 -3.571 -2.401 1.00 95.31 94 PHE A CA 1
ATOM 649 C C . PHE A 1 94 ? 2.970 -3.774 -1.040 1.00 95.31 94 PHE A C 1
ATOM 651 O O . PHE A 1 94 ? 1.980 -4.498 -0.927 1.00 95.31 94 PHE A O 1
ATOM 658 N N . ASP A 1 95 ? 3.486 -3.098 -0.017 1.00 95.44 95 ASP A N 1
ATOM 659 C CA . ASP A 1 95 ? 2.935 -3.179 1.336 1.00 95.44 95 ASP A CA 1
ATOM 660 C C . ASP A 1 95 ? 2.187 -1.901 1.695 1.00 95.44 95 ASP A C 1
ATOM 662 O O . ASP A 1 95 ? 2.560 -0.793 1.288 1.00 95.44 95 ASP A O 1
ATOM 666 N N . VAL A 1 96 ? 1.143 -2.050 2.502 1.00 94.06 96 VAL A N 1
ATOM 667 C CA . VAL A 1 96 ? 0.330 -0.945 2.995 1.00 94.06 96 VAL A CA 1
ATOM 668 C C . VAL A 1 96 ? 0.175 -1.031 4.500 1.00 94.06 96 VAL A C 1
ATOM 670 O O . VAL A 1 96 ? -0.338 -2.010 5.032 1.00 94.06 96 VAL A O 1
ATOM 673 N N . THR A 1 97 ? 0.527 0.050 5.183 1.00 92.69 97 THR A N 1
ATOM 674 C CA . THR A 1 97 ? 0.270 0.228 6.607 1.00 92.69 97 THR A CA 1
ATOM 675 C C . THR A 1 97 ? -0.787 1.309 6.807 1.00 92.69 97 THR A C 1
ATOM 677 O O . THR A 1 97 ? -0.637 2.440 6.347 1.00 92.69 97 THR A O 1
ATOM 680 N N . VAL A 1 98 ? -1.859 0.974 7.514 1.00 90.56 98 VAL A N 1
ATOM 681 C CA . VAL A 1 98 ? -2.903 1.908 7.940 1.00 90.56 98 VAL A CA 1
ATOM 682 C C . VAL A 1 98 ? -2.682 2.265 9.401 1.00 90.56 98 VAL A C 1
ATOM 684 O O . VAL A 1 98 ? -2.484 1.376 10.225 1.00 90.56 98 VAL A O 1
ATOM 687 N N . VAL A 1 99 ? -2.737 3.558 9.717 1.00 88.56 99 VAL A N 1
ATOM 688 C CA . VAL A 1 99 ? -2.564 4.075 11.080 1.00 88.56 99 VAL A CA 1
ATOM 689 C C . VAL A 1 99 ? -3.730 4.997 11.424 1.00 88.56 99 VAL A C 1
ATOM 691 O O . VAL A 1 99 ? -3.990 5.951 10.680 1.00 88.56 99 VAL A O 1
ATOM 694 N N . ALA A 1 100 ? -4.410 4.711 12.534 1.00 81.88 100 ALA A N 1
ATOM 695 C CA . ALA A 1 100 ? -5.567 5.448 13.043 1.00 81.88 100 ALA A CA 1
ATOM 696 C C . ALA A 1 100 ? -5.501 5.671 14.561 1.00 81.88 100 ALA A C 1
ATOM 698 O O . ALA A 1 100 ? -4.725 4.957 15.245 1.00 81.88 100 ALA A O 1
#

Radius of gyration: 15.59 Å; chains: 1; bounding box: 32×28×46 Å

Secondary structure (DSSP, 8-state):
-----------TTPPPSSTT---EEEEEEEEE--B-TTPPEEEEEE-SS--SS-EEEEE-SSSEEEEEEEEETTEEEEEEEESSTTPPBPSEEEEEEEE-

pLDDT: mean 85.88, std 13.25, range [41.53, 97.12]